Protein AF-A0A529L5L8-F1 (afdb_monomer_lite)

pLDDT: mean 95.25, std 5.79, range [64.12, 98.12]

Radius of gyration: 13.43 Å; chains: 1; bounding box: 31×18×29 Å

Sequence (42 aa):
GGAAEQLDRILPDGHRASIHLTITDEFPLAQAFVIIEALPVE

Foldseek 3Di:
DCPVVVLVVPADPQWDWDWDWDWDDDPPDIDIDIDIDTHGDD

Secondary structure (DSSP, 8-state):
--HHHHHHHHSPTTEEEEEEEEEEEETTEEEEEEEEEEEE--

Structure (mmCIF, N/CA/C/O backbone):
data_AF-A0A529L5L8-F1
#
_entry.id   AF-A0A529L5L8-F1
#
loop_
_atom_site.group_PDB
_atom_site.id
_atom_site.type_symbol
_atom_site.label_atom_id
_atom_site.label_alt_id
_atom_site.label_comp_id
_atom_site.label_asym_id
_atom_site.label_entity_id
_atom_site.label_seq_id
_atom_site.pdbx_PDB_ins_code
_atom_site.Cartn_x
_atom_site.Cartn_y
_atom_site.Cartn_z
_atom_site.occupancy
_atom_site.B_iso_or_equiv
_atom_site.auth_seq_id
_atom_site.auth_comp_id
_atom_site.auth_asym_id
_atom_site.auth_atom_id
_atom_site.pdbx_PDB_model_num
ATOM 1 N N . GLY A 1 1 ? -8.274 -7.246 -13.539 1.00 64.12 1 GLY A N 1
ATOM 2 C CA . GLY A 1 1 ? -7.213 -7.324 -12.516 1.00 64.12 1 GLY A CA 1
ATOM 3 C C . GLY A 1 1 ? -7.869 -7.376 -11.154 1.00 64.12 1 GLY A C 1
ATOM 4 O O . GLY A 1 1 ? -8.904 -6.748 -11.009 1.00 64.12 1 GLY A O 1
ATOM 5 N N . GLY A 1 2 ? -7.308 -8.125 -10.202 1.00 93.12 2 GLY A N 1
ATOM 6 C CA . GLY A 1 2 ? -7.904 -8.360 -8.873 1.00 93.12 2 GLY A CA 1
ATOM 7 C C . GLY A 1 2 ? -7.235 -7.597 -7.727 1.00 93.12 2 GLY A C 1
ATOM 8 O O . GLY A 1 2 ? -7.448 -7.931 -6.571 1.00 93.12 2 GLY A O 1
ATOM 9 N N . ALA A 1 3 ? -6.387 -6.609 -8.031 1.00 93.31 3 ALA A N 1
ATOM 10 C CA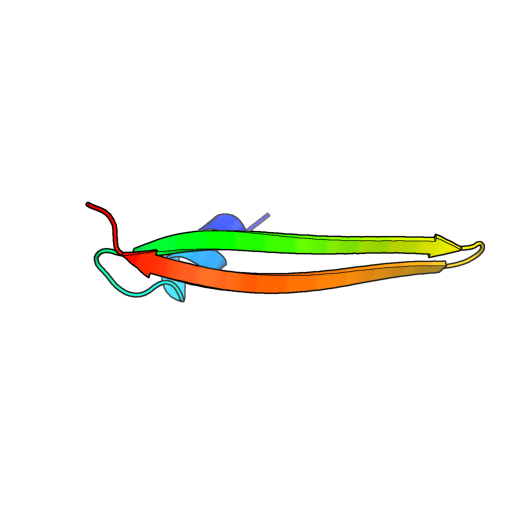 . ALA A 1 3 ? -5.617 -5.899 -7.010 1.00 93.31 3 ALA A CA 1
ATOM 11 C C . ALA A 1 3 ? -6.512 -5.119 -6.035 1.00 93.31 3 ALA A C 1
ATOM 13 O O . ALA A 1 3 ? -6.275 -5.183 -4.837 1.00 93.31 3 ALA A O 1
ATOM 14 N N . ALA A 1 4 ? -7.554 -4.445 -6.536 1.00 93.81 4 ALA A N 1
ATOM 15 C CA . ALA A 1 4 ? -8.520 -3.741 -5.692 1.00 93.81 4 ALA A CA 1
ATOM 16 C C . ALA A 1 4 ? -9.290 -4.719 -4.789 1.00 93.81 4 ALA A C 1
ATOM 18 O O . ALA A 1 4 ? -9.293 -4.554 -3.580 1.00 93.81 4 ALA A O 1
ATOM 19 N N . GLU A 1 5 ? -9.819 -5.810 -5.353 1.00 96.38 5 GLU A N 1
ATOM 20 C CA . GLU A 1 5 ? -10.505 -6.841 -4.562 1.00 96.38 5 GLU A CA 1
ATOM 21 C C . GLU A 1 5 ? -9.593 -7.479 -3.507 1.00 96.38 5 GLU A C 1
ATOM 23 O O . GLU A 1 5 ? -10.042 -7.803 -2.413 1.00 96.38 5 GLU A O 1
ATOM 28 N N . GLN A 1 6 ? -8.313 -7.693 -3.824 1.00 95.50 6 GLN A N 1
ATOM 29 C CA . GLN A 1 6 ? -7.360 -8.239 -2.863 1.00 95.50 6 GLN A CA 1
ATOM 30 C C . GLN A 1 6 ? -7.011 -7.221 -1.777 1.00 95.50 6 GLN A C 1
ATOM 32 O O . GLN A 1 6 ? -6.870 -7.612 -0.622 1.00 95.50 6 GLN A O 1
ATOM 37 N N . LEU A 1 7 ? -6.892 -5.940 -2.136 1.00 95.56 7 LEU A N 1
ATOM 38 C CA . LEU A 1 7 ? -6.684 -4.849 -1.191 1.00 95.56 7 LEU A CA 1
ATOM 39 C C . LEU A 1 7 ? -7.858 -4.755 -0.209 1.00 95.56 7 LEU A C 1
ATOM 41 O O . LEU A 1 7 ? -7.628 -4.731 0.995 1.00 95.56 7 LEU A O 1
ATOM 45 N N . ASP A 1 8 ? -9.093 -4.812 -0.709 1.00 94.81 8 ASP A N 1
ATOM 46 C CA . ASP A 1 8 ? -10.305 -4.787 0.116 1.00 94.81 8 ASP A CA 1
ATOM 47 C C . ASP A 1 8 ? -10.380 -5.992 1.068 1.00 94.81 8 ASP A C 1
ATOM 49 O O . ASP A 1 8 ? -10.830 -5.862 2.200 1.00 94.81 8 ASP A O 1
ATOM 53 N N . ARG A 1 9 ? -9.897 -7.171 0.645 1.00 95.94 9 ARG A N 1
ATOM 54 C CA . ARG A 1 9 ? -9.874 -8.385 1.487 1.00 95.94 9 ARG A CA 1
ATOM 55 C C . ARG A 1 9 ? -8.879 -8.325 2.642 1.00 95.94 9 ARG A C 1
ATOM 57 O O . ARG A 1 9 ? -9.075 -9.036 3.624 1.00 95.94 9 ARG A O 1
ATOM 64 N N . ILE A 1 10 ? -7.779 -7.589 2.490 1.00 95.50 10 ILE A N 1
ATOM 65 C CA . ILE A 1 10 ? -6.720 -7.512 3.510 1.00 95.50 10 ILE A CA 1
ATOM 66 C C . ILE A 1 10 ? -6.843 -6.268 4.393 1.00 95.50 10 ILE A C 1
ATOM 68 O O . ILE A 1 10 ? -6.178 -6.197 5.427 1.00 95.50 10 ILE A O 1
ATOM 72 N N . LEU A 1 11 ? -7.650 -5.286 3.987 1.00 97.06 11 LEU A N 1
ATOM 73 C CA . LEU A 1 11 ? -7.861 -4.067 4.748 1.00 97.06 11 LEU A CA 1
ATOM 74 C C . LEU A 1 11 ? -8.778 -4.355 5.953 1.00 97.06 11 LEU A C 1
ATOM 76 O O . LEU A 1 11 ? -9.823 -4.981 5.779 1.00 97.06 11 LEU A O 1
ATOM 80 N N . PRO A 1 12 ? -8.420 -3.922 7.174 1.00 97.31 12 PRO A N 1
ATOM 81 C CA . PRO A 1 12 ? -9.306 -4.055 8.324 1.00 97.31 12 PRO A CA 1
ATOM 82 C C . PRO A 1 12 ? -10.577 -3.211 8.173 1.00 97.31 12 PRO A C 1
ATOM 84 O O . PRO A 1 12 ? -10.558 -2.140 7.562 1.00 97.31 12 PRO A O 1
ATOM 87 N N . ASP A 1 13 ? -11.657 -3.646 8.822 1.00 95.94 13 ASP A N 1
ATOM 88 C CA . ASP A 1 13 ? -12.907 -2.888 8.871 1.00 95.94 13 ASP A CA 1
ATOM 89 C C . ASP A 1 13 ? -12.688 -1.478 9.439 1.00 95.94 13 ASP A C 1
ATOM 91 O O . ASP A 1 13 ? -11.879 -1.257 10.347 1.00 95.94 13 ASP A O 1
ATOM 95 N N . GLY A 1 14 ? -13.415 -0.501 8.893 1.00 96.75 14 GLY A N 1
ATOM 96 C CA . GLY A 1 14 ? -13.311 0.893 9.327 1.00 96.75 14 GLY A CA 1
ATOM 97 C C . GLY A 1 14 ? -11.969 1.552 8.999 1.00 96.75 14 GLY A C 1
ATOM 98 O O . GLY A 1 14 ? -11.643 2.576 9.596 1.00 96.75 14 GLY A O 1
ATOM 99 N N . HIS A 1 15 ? -11.197 0.999 8.058 1.00 98.12 15 HIS A N 1
ATOM 100 C CA . HIS A 1 15 ? -9.988 1.628 7.538 1.00 98.12 15 HIS A CA 1
ATOM 101 C C . HIS A 1 15 ? -10.106 1.904 6.038 1.00 98.12 15 HIS A C 1
ATOM 103 O O . HIS A 1 15 ? -10.810 1.216 5.304 1.00 98.12 15 HIS A O 1
ATOM 109 N N . ARG A 1 16 ? -9.374 2.916 5.575 1.00 97.00 16 ARG A N 1
ATOM 110 C CA . ARG A 1 16 ? -9.066 3.174 4.168 1.00 97.00 16 ARG A CA 1
ATOM 111 C C . ARG A 1 16 ? -7.597 2.862 3.905 1.00 97.00 16 ARG A C 1
ATOM 113 O O . ARG A 1 16 ? -6.747 3.076 4.769 1.00 97.00 16 ARG A O 1
ATOM 120 N N . ALA A 1 17 ? -7.292 2.396 2.701 1.00 97.44 17 ALA A N 1
ATOM 121 C CA . ALA A 1 17 ? -5.914 2.191 2.283 1.00 97.44 17 ALA A CA 1
ATOM 122 C C . ALA A 1 17 ? -5.265 3.527 1.881 1.00 97.44 17 ALA A C 1
ATOM 124 O O . ALA A 1 17 ? -5.835 4.295 1.105 1.00 97.44 17 ALA A O 1
ATOM 125 N N . SER A 1 18 ? -4.053 3.775 2.368 1.00 97.19 18 SER A N 1
ATOM 126 C CA . SER A 1 18 ? -3.137 4.799 1.868 1.00 97.19 18 SER A CA 1
ATOM 127 C C . SER A 1 18 ? -1.950 4.102 1.211 1.00 97.19 18 SER A C 1
ATOM 129 O O . SER A 1 18 ? -1.324 3.231 1.817 1.00 97.19 18 SER A O 1
ATOM 131 N N . ILE A 1 19 ? -1.669 4.434 -0.049 1.00 96.75 19 ILE A N 1
ATOM 132 C CA . ILE A 1 19 ? -0.618 3.784 -0.838 1.00 96.75 19 ILE A CA 1
ATOM 133 C C . ILE A 1 19 ? 0.550 4.750 -0.983 1.00 96.75 19 ILE A C 1
ATOM 135 O O . ILE A 1 19 ? 0.441 5.772 -1.661 1.00 96.75 19 ILE A O 1
ATOM 139 N N . HIS A 1 20 ? 1.684 4.387 -0.394 1.00 97.75 20 HIS A N 1
ATOM 140 C CA . HIS A 1 20 ? 2.939 5.110 -0.558 1.00 97.75 20 HIS A CA 1
ATOM 141 C C . HIS A 1 20 ? 3.768 4.390 -1.617 1.00 97.75 20 HIS A C 1
ATOM 143 O O . HIS A 1 20 ? 4.204 3.254 -1.413 1.00 97.75 20 HIS A O 1
ATOM 149 N N . LEU A 1 21 ? 3.940 5.037 -2.769 1.00 96.88 21 LEU A N 1
ATOM 150 C CA . LEU A 1 21 ? 4.643 4.484 -3.920 1.00 96.88 21 LEU A CA 1
ATOM 151 C C . LEU A 1 21 ? 5.926 5.269 -4.179 1.00 96.88 21 LEU A C 1
ATOM 153 O O . LEU A 1 21 ? 5.880 6.469 -4.444 1.00 96.88 21 LEU A O 1
ATOM 157 N N . THR A 1 22 ? 7.046 4.556 -4.207 1.00 97.81 22 THR A N 1
ATOM 158 C CA . THR A 1 22 ? 8.309 5.063 -4.749 1.00 97.81 22 THR A CA 1
ATOM 159 C C . THR A 1 22 ? 8.693 4.199 -5.935 1.00 97.81 22 THR A C 1
ATOM 161 O O . THR A 1 22 ? 8.714 2.976 -5.814 1.00 97.81 22 THR A O 1
ATOM 164 N N . ILE A 1 23 ? 9.005 4.818 -7.071 1.00 97.69 23 ILE A N 1
ATOM 165 C CA . ILE A 1 23 ? 9.396 4.120 -8.296 1.00 97.69 23 ILE A CA 1
ATOM 166 C C . ILE A 1 23 ? 10.723 4.664 -8.823 1.00 97.69 23 ILE A C 1
ATOM 168 O O . ILE A 1 23 ? 10.970 5.869 -8.795 1.00 97.69 23 ILE A O 1
ATOM 172 N N . THR A 1 24 ? 11.557 3.757 -9.313 1.00 97.00 24 THR A N 1
ATOM 173 C CA . THR A 1 24 ? 12.793 4.043 -10.034 1.00 97.00 24 THR A CA 1
ATOM 174 C C . THR A 1 24 ? 12.717 3.333 -11.376 1.00 97.00 24 THR A C 1
ATOM 176 O O . THR A 1 24 ? 12.435 2.136 -11.428 1.00 97.00 24 THR A O 1
ATOM 179 N N . ASP A 1 25 ? 12.946 4.074 -12.453 1.00 97.12 25 ASP A N 1
ATOM 180 C CA . ASP A 1 25 ? 12.989 3.549 -13.815 1.00 97.12 25 ASP A CA 1
ATOM 181 C C . ASP A 1 25 ? 14.393 3.799 -14.372 1.00 97.12 25 ASP A C 1
ATOM 183 O O . ASP A 1 25 ? 14.764 4.934 -14.678 1.00 97.12 25 ASP A O 1
ATOM 187 N N . GLU A 1 26 ? 15.204 2.744 -14.403 1.00 95.00 26 GLU A N 1
ATOM 188 C CA . GLU A 1 26 ? 16.601 2.776 -14.824 1.00 95.00 26 GLU A CA 1
ATOM 189 C C . GLU A 1 26 ? 16.857 1.641 -15.814 1.00 95.00 26 GLU A C 1
ATOM 191 O O . GLU A 1 26 ? 16.860 0.463 -15.458 1.00 95.00 26 GLU A O 1
ATOM 196 N N . PHE A 1 27 ? 17.111 1.989 -17.077 1.00 93.81 27 PHE A N 1
ATOM 197 C CA . PHE A 1 27 ? 17.249 1.001 -18.145 1.00 93.81 27 PHE A CA 1
ATOM 198 C C . PHE A 1 27 ? 18.279 -0.100 -17.800 1.00 93.81 27 PHE A C 1
ATOM 200 O O . PHE A 1 27 ? 19.432 0.222 -17.497 1.00 93.81 27 PHE A O 1
ATOM 207 N N . PRO A 1 28 ? 17.910 -1.396 -17.899 1.00 95.00 28 PRO A N 1
ATOM 208 C 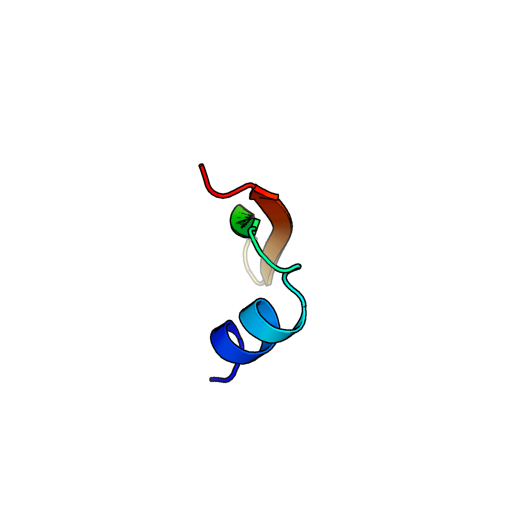CA . PRO A 1 28 ? 16.709 -1.937 -18.551 1.00 95.00 28 PRO A CA 1
ATOM 209 C C . PRO A 1 28 ? 15.533 -2.270 -17.613 1.00 95.00 28 PRO A C 1
ATOM 211 O O . PRO A 1 28 ? 14.592 -2.933 -18.049 1.00 95.00 28 PRO A O 1
ATOM 214 N N . LEU A 1 29 ? 15.591 -1.891 -16.336 1.00 97.00 29 LEU A N 1
ATOM 215 C CA . LEU A 1 29 ? 14.638 -2.317 -15.313 1.00 97.00 29 LEU A CA 1
ATOM 216 C C . LEU A 1 29 ? 13.830 -1.147 -14.746 1.00 97.00 29 LEU A C 1
ATOM 218 O O . LEU A 1 29 ? 14.291 -0.018 -14.644 1.00 97.00 29 LEU A O 1
ATOM 222 N N . ALA A 1 30 ? 12.634 -1.467 -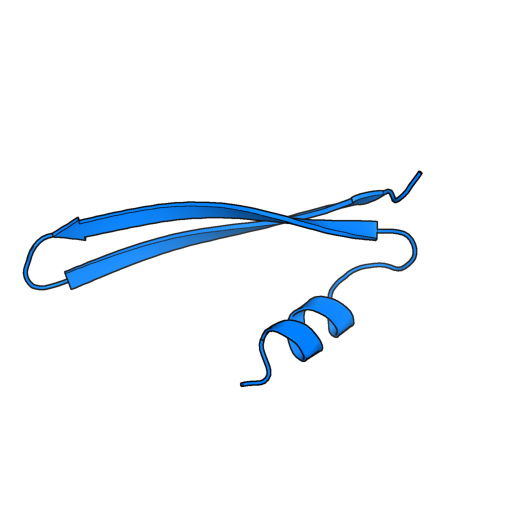14.268 1.00 96.94 30 ALA A N 1
ATOM 223 C CA . ALA A 1 30 ? 11.880 -0.589 -13.392 1.00 96.94 30 ALA A CA 1
ATOM 224 C C . ALA A 1 30 ? 11.618 -1.316 -12.075 1.00 96.94 30 ALA A C 1
ATOM 226 O O . ALA A 1 30 ? 11.327 -2.515 -12.053 1.00 96.94 30 ALA A O 1
ATOM 227 N N . GLN A 1 31 ? 11.713 -0.580 -10.977 1.00 97.62 31 GLN A N 1
ATOM 228 C CA . GLN A 1 31 ? 11.468 -1.079 -9.634 1.00 97.62 31 GLN A CA 1
ATOM 229 C C . GLN A 1 31 ? 10.530 -0.134 -8.898 1.00 97.62 31 GLN A C 1
ATOM 231 O O . GLN A 1 31 ? 10.682 1.082 -8.964 1.00 97.62 31 GLN A O 1
ATOM 236 N N . ALA A 1 32 ? 9.597 -0.700 -8.137 1.00 97.75 32 ALA A N 1
ATOM 237 C CA . ALA A 1 32 ? 8.726 0.047 -7.249 1.00 97.75 32 ALA A CA 1
ATOM 238 C C . ALA A 1 32 ? 8.748 -0.544 -5.837 1.00 97.75 32 ALA A C 1
ATOM 240 O O . ALA A 1 32 ? 8.716 -1.762 -5.661 1.00 97.75 32 ALA A O 1
ATOM 241 N N . PHE A 1 33 ? 8.748 0.333 -4.840 1.00 97.75 33 PHE A N 1
ATOM 242 C CA . PHE A 1 33 ? 8.413 0.007 -3.462 1.00 97.75 33 PHE A CA 1
ATOM 243 C C . PHE A 1 33 ? 7.000 0.500 -3.185 1.00 97.75 33 PHE A C 1
ATOM 245 O O . PHE A 1 33 ? 6.693 1.672 -3.405 1.00 97.75 33 PHE A O 1
ATOM 252 N N . VAL A 1 34 ? 6.150 -0.404 -2.706 1.00 96.94 34 VAL A N 1
ATOM 253 C CA . VAL A 1 34 ? 4.763 -0.107 -2.352 1.00 96.94 34 VAL A CA 1
ATOM 254 C C . VAL A 1 34 ? 4.582 -0.400 -0.874 1.00 96.94 34 VAL A C 1
ATOM 256 O O . VAL A 1 34 ? 4.781 -1.534 -0.440 1.00 96.94 34 VAL A O 1
ATOM 259 N N . ILE A 1 35 ? 4.190 0.613 -0.111 1.00 97.06 35 ILE A N 1
ATOM 260 C CA . ILE A 1 35 ? 3.746 0.452 1.273 1.00 97.06 35 ILE A CA 1
ATOM 261 C C . ILE A 1 35 ? 2.244 0.716 1.298 1.00 97.06 35 ILE A C 1
ATOM 263 O O . ILE A 1 35 ? 1.782 1.759 0.837 1.00 97.06 35 ILE A O 1
ATOM 267 N N . ILE A 1 36 ? 1.489 -0.247 1.822 1.00 97.25 36 ILE A N 1
ATOM 268 C CA . ILE A 1 36 ? 0.044 -0.143 2.019 1.00 97.25 36 ILE A CA 1
ATOM 269 C C . ILE A 1 36 ? -0.187 0.079 3.507 1.00 97.25 36 ILE A C 1
ATOM 271 O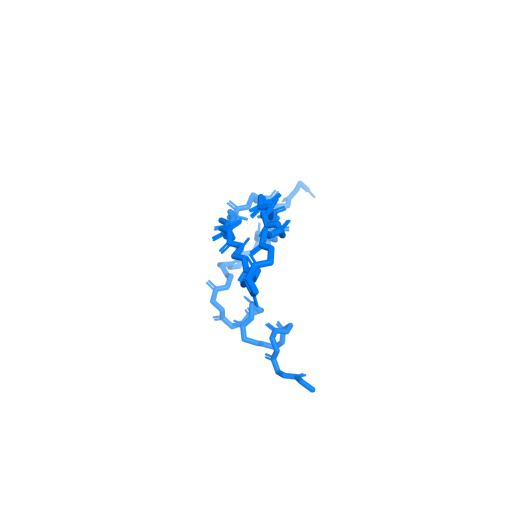 O . ILE A 1 36 ? 0.117 -0.785 4.327 1.00 97.25 36 ILE A O 1
ATOM 275 N N . GLU A 1 37 ? -0.710 1.247 3.842 1.00 98.00 37 GLU A N 1
ATOM 276 C CA . GLU A 1 37 ? -1.042 1.644 5.204 1.00 98.00 37 GLU A CA 1
ATOM 277 C C . GLU A 1 37 ? -2.564 1.644 5.382 1.00 98.00 37 GLU A C 1
ATOM 279 O O . GLU A 1 37 ? -3.292 2.168 4.539 1.00 98.00 37 GLU A O 1
ATOM 284 N N . ALA A 1 38 ? -3.052 1.060 6.476 1.00 97.94 38 ALA A N 1
ATOM 285 C CA . ALA A 1 38 ? -4.460 1.112 6.851 1.00 97.94 38 ALA A CA 1
ATOM 286 C C . ALA A 1 38 ? -4.683 2.289 7.806 1.00 97.94 38 ALA A C 1
ATOM 288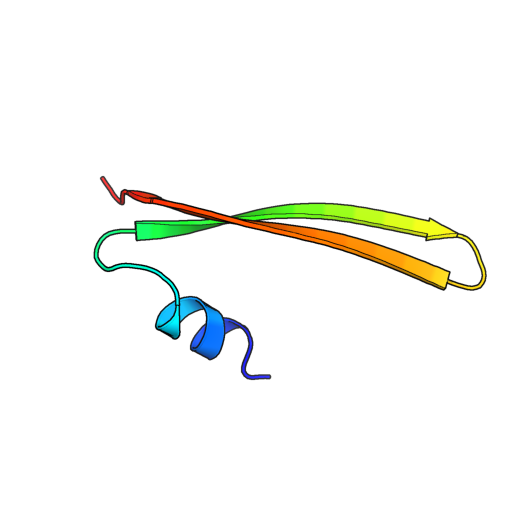 O O . ALA A 1 38 ? -4.182 2.282 8.928 1.00 97.94 38 ALA A O 1
ATOM 289 N N . LEU A 1 39 ? -5.445 3.290 7.370 1.00 97.69 39 LEU A N 1
ATOM 290 C CA . LEU A 1 39 ? -5.793 4.460 8.178 1.00 97.69 39 LEU A CA 1
ATOM 291 C C . LEU A 1 39 ? -7.270 4.395 8.572 1.00 97.69 39 LEU A C 1
ATOM 293 O O . LEU A 1 39 ? -8.076 4.092 7.696 1.00 97.69 39 LEU A O 1
ATOM 297 N N . PRO A 1 40 ? -7.663 4.711 9.815 1.00 97.75 40 PRO A N 1
ATOM 298 C CA . PRO A 1 40 ? -9.074 4.787 10.187 1.00 97.75 40 PRO A CA 1
ATOM 299 C C . PRO A 1 40 ? -9.861 5.738 9.269 1.00 97.75 40 PRO A C 1
ATOM 301 O O . PRO A 1 40 ? -9.338 6.773 8.844 1.00 97.75 40 PRO A O 1
ATOM 304 N N . VAL A 1 41 ? -11.110 5.390 8.954 1.00 93.19 41 VAL A N 1
ATOM 305 C CA . VAL A 1 41 ? -12.075 6.338 8.372 1.00 93.19 41 VAL A CA 1
ATOM 306 C C . VAL A 1 41 ? -12.753 7.123 9.495 1.00 93.19 41 VAL A C 1
ATOM 308 O O . VAL A 1 41 ? -13.266 6.522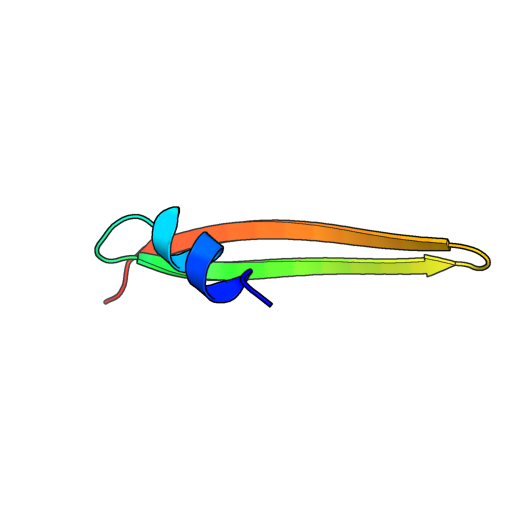 10.437 1.00 93.19 41 VAL A O 1
ATOM 311 N N . GLU A 1 42 ? -12.700 8.455 9.406 1.00 77.94 42 GLU A N 1
ATOM 312 C CA . GLU A 1 42 ? -13.456 9.381 10.270 1.00 77.94 42 GLU A CA 1
ATOM 313 C C . GLU A 1 42 ? -14.957 9.367 9.956 1.00 77.94 42 GLU A C 1
ATOM 315 O O . GLU A 1 42 ? -15.312 9.213 8.761 1.00 77.94 42 GLU A O 1
#